Protein AF-A0AA43KWZ2-F1 (afdb_monomer_lite)

Secondary structure (DSSP, 8-state):
-PPPP----------THHHH-EEEEEEEEEPTTTTTSSEEE----TT--SPPPEEE-TTTTTSSEEEEEEEE-----TT-

Sequence (80 aa):
MSRKEQVLIITPPMFEKDLNGEHFRFLDIICPTCNGAGEVPQHGDFFGLEPADMDICQRCNGAGLLIADVVVRWKPDETV

Structure (mmCIF, N/CA/C/O backbone):
data_AF-A0AA43KWZ2-F1
#
_entry.id   AF-A0AA43KWZ2-F1
#
loop_
_atom_site.group_PDB
_atom_site.id
_atom_site.type_symbol
_atom_site.label_atom_id
_atom_site.label_alt_id
_atom_site.label_comp_id
_atom_site.label_asym_id
_atom_site.label_entity_id
_atom_site.label_seq_id
_atom_site.pdbx_PDB_ins_code
_atom_site.Cartn_x
_atom_site.Cartn_y
_atom_site.Cartn_z
_atom_site.occupancy
_atom_site.B_iso_or_equiv
_atom_site.auth_seq_id
_atom_site.auth_comp_id
_atom_site.auth_asym_id
_atom_site.auth_atom_id
_atom_site.pdbx_PDB_model_num
ATOM 1 N N . MET A 1 1 ? 8.585 14.656 59.981 1.00 45.44 1 MET A N 1
ATOM 2 C CA . MET A 1 1 ? 8.873 14.593 58.531 1.00 45.44 1 MET A CA 1
ATOM 3 C C . MET A 1 1 ? 7.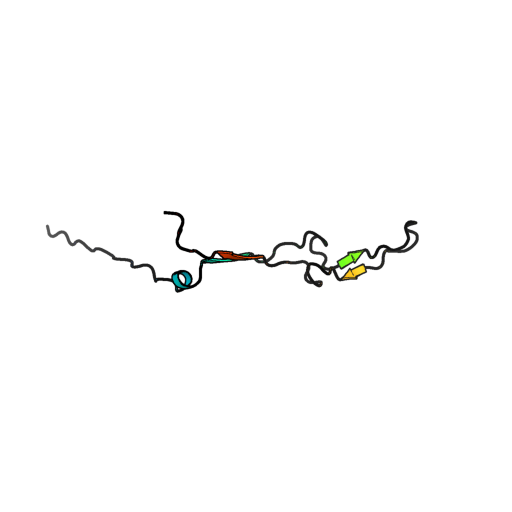552 14.485 57.787 1.00 45.44 1 MET A C 1
ATOM 5 O O . MET A 1 1 ? 6.786 13.585 58.095 1.00 45.44 1 MET A O 1
ATOM 9 N N . SER A 1 2 ? 7.240 15.432 56.900 1.00 72.12 2 SER A N 1
ATOM 10 C CA . SER A 1 2 ? 5.997 15.444 56.114 1.00 72.12 2 SER A CA 1
ATOM 11 C C . SER A 1 2 ? 6.262 14.768 54.766 1.00 72.12 2 SER A C 1
ATOM 13 O O . SER A 1 2 ? 7.149 15.204 54.036 1.00 72.12 2 SER A O 1
ATOM 15 N N . ARG A 1 3 ? 5.536 13.688 54.456 1.00 70.25 3 ARG A N 1
ATOM 16 C CA . ARG A 1 3 ? 5.554 13.039 53.137 1.00 70.25 3 ARG A CA 1
ATOM 17 C C . ARG A 1 3 ? 4.456 13.678 52.294 1.00 70.25 3 ARG A C 1
ATOM 19 O O . ARG A 1 3 ? 3.290 13.618 52.670 1.00 70.25 3 ARG A O 1
ATOM 26 N N . LYS A 1 4 ? 4.832 14.293 51.173 1.00 73.00 4 LYS A N 1
ATOM 27 C CA . LYS A 1 4 ? 3.887 14.741 50.147 1.00 73.00 4 LYS A CA 1
ATOM 28 C C . LYS A 1 4 ? 3.820 13.672 49.069 1.00 73.00 4 LYS A C 1
ATOM 30 O O . LYS A 1 4 ? 4.845 13.302 48.508 1.00 73.00 4 LYS A O 1
ATOM 35 N N . GLU A 1 5 ? 2.622 13.171 48.823 1.00 77.00 5 GLU A N 1
ATOM 36 C CA . GLU A 1 5 ? 2.338 12.222 47.756 1.00 77.00 5 GLU A CA 1
ATOM 37 C C . GLU A 1 5 ? 1.663 12.984 46.615 1.00 77.00 5 GLU A C 1
ATOM 39 O O . GLU A 1 5 ? 0.724 13.748 46.842 1.00 77.00 5 GLU A O 1
ATOM 44 N N . GLN A 1 6 ? 2.196 12.843 45.404 1.00 75.12 6 GLN A N 1
ATOM 45 C CA . GLN A 1 6 ? 1.625 13.420 44.193 1.00 75.12 6 GLN A CA 1
ATOM 46 C C . GLN A 1 6 ? 1.292 12.274 43.249 1.00 75.12 6 GLN A C 1
ATOM 48 O O . GLN A 1 6 ? 2.173 11.513 42.852 1.00 75.12 6 GLN A O 1
ATOM 53 N N . VAL A 1 7 ? 0.010 12.148 42.921 1.00 79.44 7 VAL A N 1
ATOM 54 C CA . VAL A 1 7 ? -0.495 11.146 41.986 1.00 79.44 7 VAL A CA 1
ATOM 55 C C . VAL A 1 7 ? -0.780 11.851 40.668 1.00 79.44 7 VAL A C 1
ATOM 57 O O . VAL A 1 7 ? -1.596 12.770 40.616 1.00 79.44 7 VAL A O 1
ATOM 60 N N . LEU A 1 8 ? -0.090 11.432 39.609 1.00 75.19 8 LEU A N 1
ATOM 61 C CA . LEU A 1 8 ? -0.358 11.879 38.247 1.00 75.19 8 LEU A CA 1
ATOM 62 C C . LEU A 1 8 ? -1.361 10.912 37.611 1.00 75.19 8 LEU A C 1
ATOM 64 O O . LEU A 1 8 ? -1.029 9.758 37.352 1.00 75.19 8 LEU A O 1
ATOM 68 N N . ILE A 1 9 ? -2.583 11.383 37.365 1.00 78.44 9 ILE A N 1
ATOM 69 C CA . ILE A 1 9 ? -3.609 10.608 36.662 1.00 78.44 9 ILE A CA 1
ATOM 70 C C . ILE A 1 9 ? -3.544 10.983 35.184 1.00 78.44 9 ILE A C 1
ATOM 72 O O . ILE A 1 9 ? -3.969 12.067 34.788 1.00 78.44 9 ILE A O 1
ATOM 76 N N . ILE A 1 10 ? -2.993 10.086 34.369 1.00 78.94 10 ILE A N 1
ATOM 77 C CA . ILE A 1 10 ? -2.982 10.223 32.912 1.00 78.94 10 ILE A CA 1
ATOM 78 C C . ILE A 1 10 ? -4.225 9.511 32.388 1.00 78.94 10 ILE A C 1
ATOM 80 O O . ILE A 1 10 ? -4.307 8.287 32.442 1.00 78.94 10 ILE A O 1
ATOM 84 N N . THR A 1 11 ? -5.195 10.277 31.892 1.00 71.69 11 THR A N 1
ATOM 85 C CA . THR A 1 11 ? -6.335 9.706 31.164 1.00 71.69 11 THR A CA 1
ATOM 86 C C . THR A 1 11 ? -5.971 9.709 29.682 1.00 71.69 11 THR A C 1
ATOM 88 O O . THR A 1 11 ? -5.763 10.797 29.137 1.00 71.69 11 THR A O 1
ATOM 91 N N . PRO A 1 12 ? -5.822 8.546 29.022 1.00 67.25 12 PRO A N 1
ATOM 92 C CA . PRO A 1 12 ? -5.577 8.525 27.589 1.00 67.25 12 PRO A CA 1
ATOM 93 C C . PRO A 1 12 ? -6.776 9.160 26.868 1.00 67.25 12 PRO A C 1
ATOM 95 O O . PRO A 1 12 ? -7.917 8.968 27.297 1.00 67.25 12 PRO A O 1
ATOM 98 N N . PRO A 1 13 ? -6.546 9.937 25.798 1.00 64.81 13 PRO A N 1
ATOM 99 C CA . PRO A 1 13 ? -7.646 10.469 25.011 1.00 64.81 13 PRO A CA 1
ATOM 100 C C . PRO A 1 13 ? -8.463 9.299 24.452 1.00 64.81 13 PRO A C 1
ATOM 102 O O . PRO A 1 13 ? -7.897 8.368 23.880 1.00 64.81 13 PRO A O 1
ATOM 105 N N . MET A 1 14 ? -9.787 9.340 24.625 1.00 55.38 14 MET A N 1
ATOM 106 C CA . MET A 1 14 ? -10.672 8.443 23.885 1.00 55.38 14 MET A CA 1
ATOM 107 C C . MET A 1 14 ? -10.547 8.811 22.409 1.00 55.38 14 MET A C 1
ATOM 109 O O . MET A 1 14 ? -10.893 9.924 22.008 1.00 55.38 14 MET A O 1
ATOM 113 N N . PHE A 1 15 ? -9.977 7.912 21.615 1.00 56.16 15 PHE A N 1
ATOM 114 C CA . PHE A 1 15 ? -9.876 8.112 20.181 1.00 56.16 15 PHE A CA 1
ATOM 115 C C . PHE A 1 15 ? -11.238 7.784 19.565 1.00 56.16 15 PHE A C 1
ATOM 117 O O . PHE A 1 15 ? -11.798 6.726 19.825 1.00 56.16 15 PHE A O 1
ATOM 124 N N . GLU A 1 16 ? -11.747 8.637 18.674 1.00 54.47 16 GLU A N 1
ATOM 125 C CA . GLU A 1 16 ? -12.982 8.387 17.900 1.00 54.47 16 GLU A CA 1
ATOM 126 C C . GLU A 1 16 ? -12.959 7.066 17.090 1.00 54.47 16 GLU A C 1
ATOM 128 O O . GLU A 1 16 ? -13.978 6.655 16.533 1.00 54.47 16 GLU A O 1
ATOM 133 N N . LYS A 1 17 ? -11.811 6.366 17.056 1.00 51.84 17 LYS A N 1
ATOM 134 C CA . LYS A 1 17 ? -11.646 4.993 16.553 1.00 51.84 17 LYS A CA 1
ATOM 135 C C . LYS A 1 17 ? -12.625 3.989 17.172 1.00 51.84 17 LYS A C 1
ATOM 137 O O . LYS A 1 17 ? -12.946 2.998 16.519 1.00 51.84 17 LYS A O 1
ATOM 142 N N . ASP A 1 18 ? -13.159 4.265 18.356 1.00 52.03 18 ASP A N 1
ATOM 143 C CA . ASP A 1 18 ? -14.064 3.339 19.043 1.00 52.03 18 ASP A CA 1
ATOM 144 C C . ASP A 1 18 ? -15.476 3.282 18.424 1.00 52.03 18 ASP A C 1
ATOM 146 O O . ASP A 1 18 ? -16.230 2.351 18.701 1.00 52.03 18 ASP A O 1
ATOM 150 N N . LEU A 1 19 ? -15.844 4.225 17.543 1.00 54.28 19 LEU A N 1
ATOM 151 C CA . LEU A 1 19 ? -17.187 4.274 16.940 1.00 54.28 19 LEU A CA 1
ATOM 152 C C . LEU A 1 19 ? -17.284 3.631 15.545 1.00 54.28 19 LEU A C 1
ATOM 154 O O . LEU A 1 19 ? -18.377 3.237 15.147 1.00 54.28 19 LEU A O 1
ATOM 158 N N . ASN A 1 20 ? -16.175 3.499 14.803 1.00 58.97 20 ASN A N 1
ATOM 159 C CA . ASN A 1 20 ? -16.185 3.036 13.400 1.00 58.97 20 ASN A CA 1
ATOM 160 C C . ASN A 1 20 ? -15.186 1.909 13.081 1.00 58.97 20 ASN A C 1
ATOM 162 O O . ASN A 1 20 ? -15.090 1.485 11.923 1.00 58.97 20 ASN A O 1
ATOM 166 N N . GLY A 1 21 ? -14.485 1.394 14.093 1.00 67.25 21 GLY A N 1
ATOM 167 C CA . GLY A 1 21 ? -13.500 0.332 13.932 1.00 67.25 21 GLY A CA 1
ATOM 168 C C . GLY A 1 21 ? -12.060 0.834 13.812 1.00 67.25 21 GLY A C 1
ATOM 169 O O . GLY A 1 21 ? -11.787 2.028 13.672 1.00 67.25 21 GLY A O 1
ATOM 170 N N . GLU A 1 22 ? -11.112 -0.096 13.878 1.00 82.25 22 GLU A N 1
ATOM 171 C CA . GLU A 1 22 ? -9.692 0.224 13.792 1.00 82.25 22 GLU A CA 1
ATOM 172 C C . GLU A 1 22 ? -9.280 0.406 12.331 1.00 82.25 22 GLU A C 1
ATOM 174 O O . GLU A 1 22 ? -9.490 -0.463 11.485 1.00 82.25 22 GLU A O 1
ATOM 179 N N . HIS A 1 23 ? -8.667 1.550 12.034 1.00 84.50 23 HIS A N 1
ATOM 180 C CA . HIS A 1 23 ? -8.106 1.848 10.721 1.00 84.50 23 HIS A CA 1
ATOM 181 C C . HIS A 1 23 ? -6.579 1.782 10.765 1.00 84.50 23 HIS A C 1
ATOM 183 O O . HIS A 1 23 ? -5.947 2.471 11.582 1.00 84.50 23 HIS A O 1
ATOM 189 N N . PHE A 1 24 ? -6.004 0.970 9.877 1.00 84.75 24 PHE A N 1
ATOM 190 C CA . PHE A 1 24 ? -4.567 0.805 9.683 1.00 84.75 24 PHE A CA 1
ATOM 191 C C . PHE A 1 24 ? -4.200 1.109 8.233 1.00 84.75 24 PHE A C 1
ATOM 193 O O . PHE A 1 24 ? -4.836 0.620 7.300 1.00 84.75 24 PHE A O 1
ATOM 200 N N . ARG A 1 25 ? -3.138 1.894 8.046 1.00 89.81 25 ARG A N 1
ATOM 201 C CA . ARG A 1 25 ? -2.547 2.159 6.735 1.00 89.81 25 ARG A CA 1
ATOM 202 C C . ARG A 1 25 ? -1.089 1.750 6.739 1.00 89.81 25 ARG A C 1
ATOM 204 O O . ARG A 1 25 ? -0.322 2.220 7.576 1.00 89.81 25 ARG A O 1
ATOM 211 N N . PHE A 1 26 ? -0.722 0.917 5.777 1.00 91.12 26 PHE A N 1
ATOM 212 C CA . PHE A 1 26 ? 0.658 0.535 5.513 1.00 91.12 26 PHE A CA 1
ATOM 213 C C . PHE A 1 26 ? 1.063 1.150 4.177 1.00 91.12 26 PHE A C 1
ATOM 215 O O . PHE A 1 26 ? 0.452 0.862 3.146 1.00 91.12 26 PHE A O 1
ATOM 222 N N . LEU A 1 27 ? 2.039 2.051 4.229 1.00 92.00 27 LEU A N 1
ATOM 223 C CA . LEU A 1 27 ? 2.536 2.808 3.084 1.00 92.00 27 LEU A CA 1
ATOM 224 C C . LEU A 1 27 ? 3.791 2.146 2.507 1.00 92.00 27 LEU A C 1
ATOM 226 O O . LEU A 1 27 ? 4.353 1.237 3.117 1.00 92.00 27 LEU A O 1
ATOM 230 N N . ASP A 1 28 ? 4.217 2.628 1.341 1.00 94.50 28 ASP A N 1
ATOM 231 C CA . ASP A 1 28 ? 5.505 2.301 0.718 1.00 94.50 28 ASP A CA 1
ATOM 232 C C . ASP A 1 28 ? 5.742 0.800 0.485 1.00 94.50 28 ASP A C 1
ATOM 234 O O . ASP A 1 28 ? 6.873 0.311 0.486 1.00 94.50 28 ASP A O 1
ATOM 238 N N . ILE A 1 29 ? 4.667 0.043 0.246 1.00 95.88 29 ILE A N 1
ATOM 239 C CA . ILE A 1 29 ? 4.771 -1.379 -0.077 1.00 95.88 29 ILE A CA 1
ATOM 240 C C . ILE A 1 29 ? 5.226 -1.503 -1.528 1.00 95.88 29 ILE A C 1
ATOM 242 O O . ILE A 1 29 ? 4.512 -1.099 -2.443 1.00 95.88 29 ILE A O 1
ATOM 246 N N . ILE A 1 30 ? 6.393 -2.100 -1.758 1.00 97.00 30 ILE A N 1
ATOM 247 C CA . ILE A 1 30 ? 6.901 -2.339 -3.113 1.00 97.00 30 ILE A CA 1
ATOM 248 C C . ILE A 1 30 ? 5.904 -3.206 -3.886 1.00 97.00 30 ILE A C 1
ATOM 250 O O . ILE A 1 30 ? 5.498 -4.276 -3.426 1.00 97.00 30 ILE A O 1
ATOM 254 N N . CYS A 1 31 ? 5.506 -2.750 -5.076 1.00 96.94 31 CYS A N 1
ATOM 255 C CA . CYS A 1 31 ? 4.595 -3.501 -5.926 1.00 96.94 31 CYS A CA 1
ATOM 256 C C . CYS A 1 31 ? 5.274 -4.801 -6.382 1.00 96.94 31 CYS A C 1
ATOM 258 O O . CYS A 1 31 ? 6.260 -4.735 -7.117 1.00 96.94 31 CYS A O 1
ATOM 260 N N . PRO A 1 32 ? 4.745 -5.986 -6.030 1.00 95.62 32 PRO A N 1
ATOM 261 C CA . PRO A 1 32 ? 5.406 -7.256 -6.337 1.00 95.62 32 PRO A CA 1
ATOM 262 C C . PRO A 1 32 ? 5.288 -7.652 -7.816 1.00 95.62 32 PRO A C 1
ATOM 264 O O . PRO A 1 32 ? 5.912 -8.610 -8.248 1.00 95.62 32 PRO A O 1
ATOM 267 N N . THR A 1 33 ? 4.464 -6.947 -8.600 1.00 94.19 33 THR A N 1
ATOM 268 C CA . THR A 1 33 ? 4.292 -7.222 -10.034 1.00 94.19 33 THR A CA 1
ATOM 269 C C . THR A 1 33 ? 5.384 -6.567 -10.878 1.00 94.19 33 THR A C 1
ATOM 271 O O . THR A 1 33 ? 5.875 -7.193 -11.807 1.00 94.19 33 THR A O 1
ATOM 274 N N . CYS A 1 34 ? 5.788 -5.338 -10.547 1.00 95.12 34 CYS A N 1
ATOM 275 C CA . CYS A 1 34 ? 6.868 -4.626 -11.243 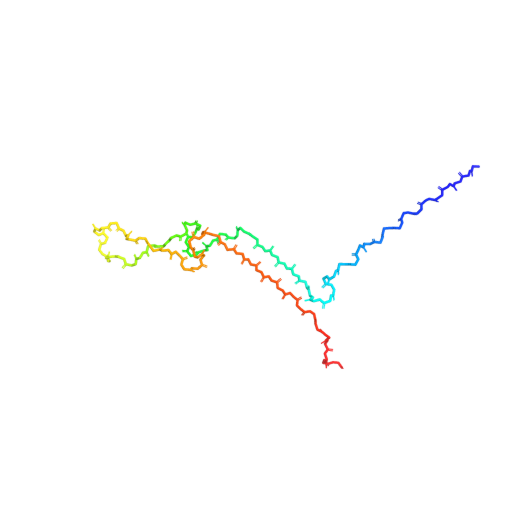1.00 95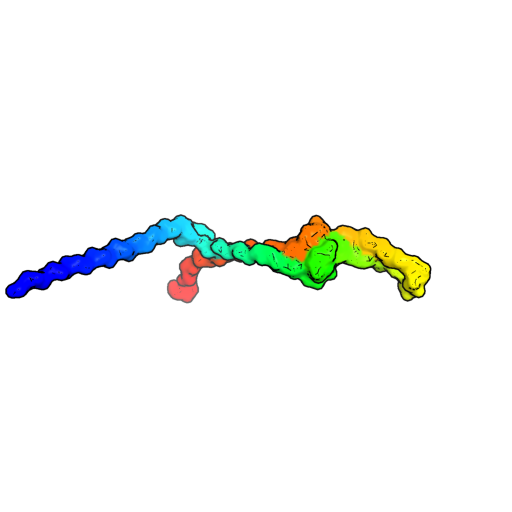.12 34 CYS A CA 1
ATOM 276 C C . CYS A 1 34 ? 8.136 -4.464 -10.393 1.00 95.12 34 CYS A C 1
ATOM 278 O O . CYS A 1 34 ? 9.062 -3.776 -10.804 1.00 95.12 34 CYS A O 1
ATOM 280 N N . ASN A 1 35 ? 8.172 -5.040 -9.187 1.00 95.31 35 ASN A N 1
ATOM 281 C CA . ASN A 1 35 ? 9.272 -4.914 -8.224 1.00 95.31 35 ASN A CA 1
ATOM 282 C C . ASN A 1 35 ? 9.716 -3.461 -7.970 1.00 95.31 35 ASN A C 1
ATOM 284 O O . ASN A 1 35 ? 10.896 -3.189 -7.777 1.00 95.31 35 ASN A O 1
ATOM 288 N N . GLY A 1 36 ? 8.770 -2.518 -7.983 1.00 96.19 36 GLY A N 1
ATOM 289 C CA . GLY A 1 36 ? 9.056 -1.095 -7.781 1.00 96.19 36 GLY A CA 1
ATOM 290 C C . GLY A 1 36 ? 9.367 -0.296 -9.047 1.00 96.19 36 GLY A C 1
ATOM 291 O O . GLY A 1 36 ? 9.417 0.925 -8.963 1.00 96.19 36 GLY A O 1
ATOM 292 N N . ALA A 1 37 ? 9.504 -0.933 -10.214 1.00 95.25 37 ALA A N 1
ATOM 293 C CA . ALA A 1 37 ? 9.849 -0.237 -11.459 1.00 95.25 37 ALA A CA 1
ATOM 294 C C . ALA A 1 37 ? 8.714 0.643 -12.015 1.00 95.25 37 ALA A C 1
ATOM 296 O O . ALA A 1 37 ? 8.966 1.584 -12.753 1.00 95.25 37 ALA A O 1
ATOM 297 N N . GLY A 1 38 ? 7.455 0.337 -11.684 1.00 96.00 38 GLY A N 1
ATOM 298 C CA . GLY A 1 38 ? 6.283 1.036 -12.236 1.00 96.00 38 GLY A CA 1
ATOM 299 C C . GLY A 1 38 ? 5.861 0.555 -13.630 1.00 96.00 38 GLY A C 1
ATOM 300 O O . GLY A 1 38 ? 4.726 0.778 -14.036 1.00 96.00 38 GLY A O 1
ATOM 301 N N . GLU A 1 39 ? 6.700 -0.218 -14.303 1.00 94.94 39 GLU A N 1
ATOM 302 C CA . GLU A 1 39 ? 6.478 -0.766 -15.640 1.00 94.94 39 GLU A CA 1
ATOM 303 C C . GLU A 1 39 ? 6.728 -2.279 -15.670 1.00 94.94 39 GLU A C 1
ATOM 305 O O . GLU A 1 39 ? 7.376 -2.838 -14.780 1.00 94.94 39 GLU A O 1
ATOM 310 N N . VAL A 1 40 ? 6.155 -2.956 -16.659 1.00 91.81 40 VAL A N 1
ATOM 311 C CA . VAL A 1 40 ? 6.338 -4.387 -16.918 1.00 91.81 40 VAL A CA 1
ATOM 312 C C . VAL A 1 40 ? 6.598 -4.600 -18.407 1.00 91.81 40 VAL A C 1
ATOM 314 O O . VAL A 1 40 ? 6.007 -3.889 -19.216 1.00 91.81 40 VAL A O 1
ATOM 317 N N . PRO A 1 41 ? 7.436 -5.574 -18.794 1.00 87.44 41 PRO A N 1
ATOM 318 C CA . PRO A 1 41 ? 7.611 -5.902 -20.200 1.00 87.44 41 PRO A CA 1
ATOM 319 C C . PRO A 1 41 ? 6.268 -6.315 -20.804 1.00 87.44 41 PRO A C 1
ATOM 321 O O . PRO A 1 41 ? 5.602 -7.230 -20.301 1.00 87.44 41 PRO A O 1
ATOM 324 N N . GLN A 1 42 ? 5.880 -5.653 -21.886 1.00 82.94 42 GLN A N 1
ATOM 325 C CA . GLN A 1 42 ? 4.858 -6.154 -22.784 1.00 82.94 42 GLN A CA 1
ATOM 326 C C . GLN A 1 42 ? 5.369 -7.492 -23.341 1.00 82.94 42 GLN A C 1
ATOM 328 O O . GLN A 1 42 ? 6.574 -7.679 -23.524 1.00 82.94 42 GLN A O 1
ATOM 333 N N . HIS A 1 43 ? 4.486 -8.472 -23.548 1.00 67.12 43 HIS A N 1
ATOM 334 C CA . HIS A 1 43 ? 4.865 -9.724 -24.216 1.00 67.12 43 HIS A CA 1
ATOM 335 C C . HIS A 1 43 ? 5.217 -9.416 -25.687 1.00 67.12 43 HIS A C 1
ATOM 337 O O . HIS A 1 43 ? 4.385 -9.579 -26.574 1.00 67.12 43 HIS A O 1
ATOM 343 N N . GLY A 1 44 ? 6.430 -8.914 -25.918 1.00 63.12 44 GLY A N 1
ATOM 344 C CA . GLY A 1 44 ? 7.052 -8.700 -27.221 1.00 63.12 44 GLY A CA 1
ATOM 345 C C . GLY A 1 44 ? 7.894 -9.909 -27.624 1.00 63.12 44 GLY A C 1
ATOM 346 O O . GLY A 1 44 ? 8.354 -10.657 -26.762 1.00 63.12 44 GLY A O 1
ATOM 347 N N . ASP A 1 45 ? 8.016 -10.110 -28.938 1.00 54.66 45 ASP A N 1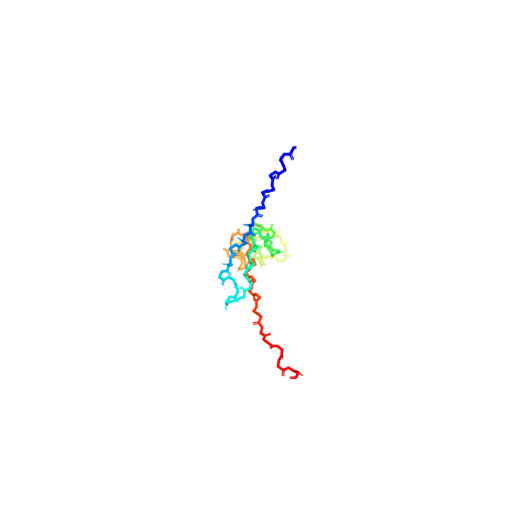
ATOM 348 C CA . ASP A 1 45 ? 8.435 -11.329 -29.640 1.00 54.66 45 ASP A CA 1
ATOM 349 C C . ASP A 1 45 ? 9.232 -12.368 -28.833 1.00 54.66 45 ASP A C 1
ATOM 351 O O . ASP A 1 45 ? 10.348 -12.139 -28.366 1.00 54.66 45 ASP A O 1
ATOM 355 N N . PHE A 1 46 ? 8.691 -13.592 -28.810 1.00 56.91 46 PHE A N 1
ATOM 356 C CA . PHE A 1 46 ? 9.240 -14.802 -28.176 1.00 56.91 46 PHE A CA 1
ATOM 357 C C . PHE A 1 46 ? 10.706 -15.115 -28.556 1.00 56.91 46 PHE A C 1
ATOM 359 O O . PHE A 1 46 ? 11.362 -15.928 -27.908 1.00 56.91 46 PHE A O 1
ATOM 366 N N . PHE A 1 47 ? 11.223 -14.480 -29.611 1.00 67.69 47 PHE A N 1
ATOM 367 C CA . PHE A 1 47 ? 12.571 -14.660 -30.139 1.00 67.69 47 PHE A CA 1
ATOM 368 C C . PHE A 1 47 ? 13.616 -13.684 -29.569 1.00 67.69 47 PHE A C 1
ATOM 370 O O . PHE A 1 47 ? 14.800 -13.880 -29.839 1.00 67.69 47 PHE A O 1
ATOM 377 N N . GLY A 1 48 ? 13.223 -12.665 -28.789 1.00 63.66 48 GLY A N 1
ATOM 378 C CA . GLY A 1 48 ? 14.158 -11.735 -28.131 1.00 63.66 48 GLY A CA 1
ATOM 379 C C . GLY A 1 48 ? 15.030 -10.923 -29.098 1.00 63.66 48 GLY A C 1
ATOM 380 O O . GLY A 1 48 ? 16.148 -10.546 -28.755 1.00 63.66 48 GLY A O 1
ATOM 381 N N . LEU A 1 49 ? 14.545 -10.718 -30.326 1.00 68.50 49 LEU A N 1
ATOM 382 C CA . LEU A 1 49 ? 15.280 -10.042 -31.399 1.00 68.50 49 LEU A CA 1
ATOM 383 C C . LEU A 1 49 ? 15.250 -8.513 -31.262 1.00 68.50 49 LEU A C 1
ATOM 385 O O . LEU A 1 49 ? 16.118 -7.842 -31.817 1.00 68.50 49 LEU A O 1
ATOM 389 N N . GLU A 1 50 ? 14.305 -7.976 -30.490 1.00 67.31 50 GLU A N 1
ATOM 390 C CA . GLU A 1 50 ? 14.155 -6.550 -30.203 1.00 67.31 50 GLU A CA 1
ATOM 391 C C . GLU A 1 50 ? 13.998 -6.325 -28.688 1.00 67.31 50 GLU A C 1
ATOM 393 O O . GLU A 1 50 ? 13.543 -7.230 -27.975 1.00 67.31 50 GLU A O 1
ATOM 398 N N . PRO A 1 51 ? 14.419 -5.158 -28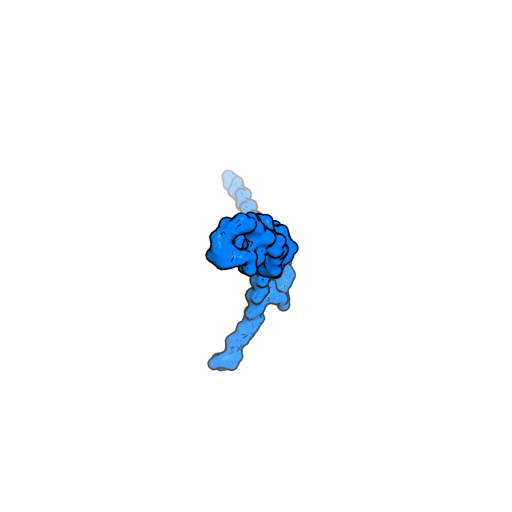.156 1.00 70.19 51 PRO A N 1
ATOM 399 C CA . PRO A 1 51 ? 14.144 -4.803 -26.768 1.00 70.19 51 PRO A CA 1
ATOM 400 C C . PRO A 1 51 ? 12.635 -4.844 -26.511 1.00 70.19 51 PRO A C 1
ATOM 402 O O . PRO A 1 51 ? 11.857 -4.345 -27.316 1.00 70.19 51 PRO A O 1
ATOM 405 N N . ALA A 1 52 ? 12.230 -5.453 -25.394 1.00 75.19 52 ALA A N 1
ATOM 406 C CA . ALA A 1 52 ? 10.821 -5.562 -25.046 1.00 75.19 52 ALA A CA 1
ATOM 407 C C . ALA A 1 52 ? 10.231 -4.170 -24.799 1.00 75.19 52 ALA A C 1
ATOM 409 O O . ALA A 1 52 ? 10.7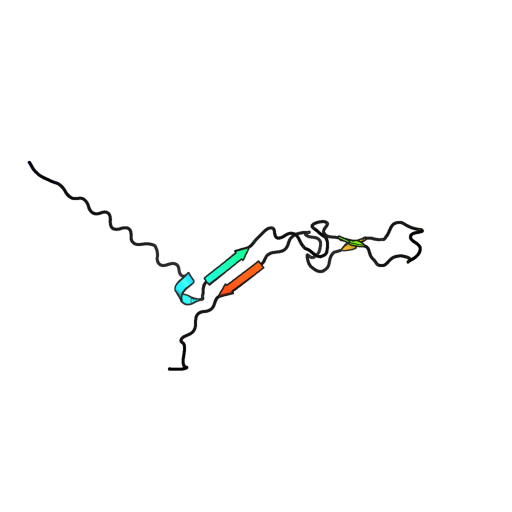61 -3.406 -23.986 1.00 75.19 52 ALA A O 1
ATOM 410 N N . ASP A 1 53 ? 9.122 -3.871 -25.471 1.00 85.56 53 ASP A N 1
ATOM 411 C CA . ASP A 1 53 ? 8.319 -2.699 -25.154 1.00 85.56 53 ASP A CA 1
ATOM 412 C C . ASP A 1 53 ? 7.848 -2.779 -23.697 1.00 85.56 53 ASP A C 1
ATOM 414 O O . ASP A 1 53 ? 7.519 -3.853 -23.187 1.00 85.56 53 ASP A O 1
ATOM 418 N N . MET A 1 54 ? 7.847 -1.644 -23.003 1.00 89.31 54 MET A N 1
ATOM 419 C CA . MET A 1 54 ? 7.471 -1.562 -21.593 1.00 89.31 54 MET A CA 1
ATOM 420 C C . MET A 1 54 ? 6.065 -0.977 -21.467 1.00 89.31 54 MET A C 1
ATOM 422 O O . MET A 1 54 ? 5.786 0.109 -21.972 1.00 89.31 54 MET A O 1
ATOM 426 N N . ASP A 1 55 ? 5.192 -1.681 -20.754 1.00 92.62 55 ASP A N 1
ATOM 427 C CA . ASP A 1 55 ? 3.845 -1.231 -20.416 1.00 92.62 55 ASP A CA 1
ATOM 428 C C . ASP A 1 55 ? 3.775 -0.737 -18.970 1.00 92.62 55 ASP A C 1
ATOM 430 O O . ASP A 1 55 ? 4.429 -1.258 -18.063 1.00 92.62 55 ASP A O 1
ATOM 434 N N . ILE A 1 56 ? 2.897 0.236 -18.714 1.00 96.00 56 ILE A N 1
ATOM 435 C CA . ILE A 1 56 ? 2.624 0.707 -17.352 1.00 96.00 56 ILE A CA 1
ATOM 436 C C . ILE A 1 56 ? 2.061 -0.450 -16.518 1.00 96.00 56 ILE A C 1
ATOM 438 O O . ILE A 1 56 ? 1.057 -1.077 -16.877 1.00 96.00 56 ILE A O 1
ATOM 442 N N . CYS A 1 57 ? 2.666 -0.695 -15.352 1.00 95.38 57 CYS A N 1
ATOM 443 C CA . CYS A 1 57 ? 2.199 -1.709 -14.418 1.00 95.38 57 CYS A CA 1
ATOM 444 C C . CYS A 1 57 ? 0.809 -1.334 -13.900 1.00 95.38 57 CYS A C 1
ATOM 446 O O . CYS A 1 57 ? 0.661 -0.450 -13.056 1.00 95.38 57 CYS A O 1
ATOM 448 N N . GLN A 1 58 ? -0.209 -2.061 -14.356 1.00 95.62 58 GLN A N 1
ATOM 449 C CA . GLN A 1 58 ? -1.610 -1.805 -14.007 1.00 95.62 58 GLN A CA 1
ATOM 450 C C . GLN A 1 58 ? -1.894 -1.972 -12.508 1.00 95.62 58 GLN A C 1
ATOM 452 O O . GLN A 1 58 ? -2.793 -1.336 -11.967 1.00 95.62 58 GLN A O 1
ATOM 457 N N . ARG A 1 59 ? -1.109 -2.798 -11.802 1.00 95.06 59 ARG A N 1
ATOM 458 C CA . ARG A 1 59 ? -1.318 -3.063 -10.371 1.00 95.06 59 ARG A CA 1
ATOM 459 C C . ARG A 1 59 ? -1.001 -1.860 -9.484 1.00 95.06 59 ARG A C 1
ATOM 461 O O . ARG A 1 59 ? -1.733 -1.613 -8.534 1.00 95.06 59 ARG A O 1
ATOM 468 N N . CYS A 1 60 ? 0.095 -1.152 -9.757 1.00 96.50 60 CYS A N 1
ATOM 469 C CA . CYS A 1 60 ? 0.467 0.072 -9.033 1.00 96.50 60 CYS A CA 1
ATOM 470 C C . CYS A 1 60 ? 0.211 1.344 -9.847 1.00 96.50 60 CYS A C 1
ATOM 472 O O . CYS A 1 60 ? 0.597 2.425 -9.415 1.00 96.50 60 CYS A O 1
ATOM 474 N N . ASN A 1 61 ? -0.407 1.216 -11.024 1.00 96.00 61 ASN A N 1
ATOM 475 C CA . ASN A 1 61 ? -0.666 2.303 -11.962 1.00 96.00 61 ASN A CA 1
ATOM 476 C C . ASN A 1 61 ? 0.575 3.185 -12.218 1.00 96.00 61 ASN A C 1
ATOM 478 O O . ASN A 1 61 ? 0.509 4.408 -12.129 1.00 96.00 61 ASN A O 1
ATOM 482 N N . GLY A 1 62 ? 1.736 2.564 -12.445 1.00 96.38 62 GLY A N 1
ATOM 483 C CA . GLY A 1 62 ? 2.989 3.289 -12.690 1.00 96.38 62 GLY A CA 1
ATOM 484 C C . GLY A 1 62 ? 3.745 3.769 -11.448 1.00 96.38 62 GLY A C 1
ATOM 485 O O . GLY A 1 62 ? 4.909 4.132 -11.560 1.00 96.38 62 GLY A O 1
ATOM 486 N N . ALA A 1 63 ? 3.148 3.736 -10.254 1.00 97.19 63 ALA A N 1
ATOM 487 C CA . ALA A 1 63 ? 3.761 4.325 -9.059 1.00 97.19 63 ALA A CA 1
ATOM 488 C C . ALA A 1 63 ? 4.919 3.503 -8.462 1.00 97.19 63 ALA A C 1
ATOM 490 O O . ALA A 1 63 ? 5.647 3.996 -7.607 1.00 97.19 63 ALA A O 1
ATOM 491 N N . GLY A 1 64 ? 5.038 2.218 -8.812 1.00 96.81 64 GLY A N 1
ATOM 492 C CA . GLY A 1 64 ? 6.003 1.289 -8.201 1.00 96.81 64 GLY A CA 1
ATOM 493 C C . GLY A 1 64 ? 5.663 0.865 -6.761 1.00 96.81 64 GLY A C 1
ATOM 494 O O . GLY A 1 64 ? 6.098 -0.196 -6.315 1.00 96.81 64 GLY A O 1
ATOM 495 N N . LEU A 1 65 ? 4.818 1.622 -6.064 1.00 97.19 65 LEU A N 1
ATOM 496 C CA . LEU A 1 65 ? 4.419 1.400 -4.676 1.00 97.19 65 LEU A CA 1
ATOM 497 C C . LEU A 1 65 ? 2.912 1.142 -4.551 1.00 97.19 65 LEU A C 1
ATOM 499 O O . LEU A 1 65 ? 2.116 1.513 -5.414 1.00 97.19 65 LEU A O 1
ATOM 503 N N . LEU A 1 66 ? 2.531 0.487 -3.460 1.00 96.62 66 LEU A N 1
ATOM 504 C CA . LEU A 1 66 ? 1.167 0.161 -3.069 1.00 96.62 66 LEU A CA 1
ATOM 505 C C . LEU A 1 66 ? 0.913 0.630 -1.634 1.00 96.62 66 LEU A C 1
ATOM 507 O O . LEU A 1 66 ? 1.832 0.761 -0.824 1.00 96.62 66 LEU A O 1
ATOM 511 N N . ILE A 1 67 ? -0.363 0.834 -1.320 1.00 95.62 67 ILE A N 1
ATOM 512 C CA . ILE A 1 67 ? -0.845 1.116 0.032 1.00 95.62 67 ILE A CA 1
ATOM 513 C C . ILE A 1 67 ? -1.798 -0.007 0.425 1.00 95.62 67 ILE A C 1
ATOM 515 O O . ILE A 1 67 ? -2.706 -0.338 -0.340 1.00 95.62 67 ILE A O 1
ATOM 519 N N . ALA A 1 68 ? -1.614 -0.577 1.615 1.00 92.69 68 ALA A N 1
ATOM 520 C CA . ALA A 1 68 ? -2.623 -1.438 2.221 1.00 92.69 68 ALA A CA 1
ATOM 521 C C . ALA A 1 68 ? -3.468 -0.606 3.191 1.00 92.69 68 ALA A C 1
ATOM 523 O O . ALA A 1 68 ? -2.957 -0.082 4.182 1.00 92.69 68 ALA A O 1
ATOM 524 N N . ASP A 1 69 ? -4.755 -0.482 2.880 1.00 91.88 69 ASP A N 1
ATOM 525 C CA . ASP A 1 69 ? -5.751 0.204 3.701 1.00 91.88 69 ASP A CA 1
ATOM 526 C C . ASP A 1 69 ? -6.656 -0.862 4.349 1.00 91.88 69 ASP A C 1
ATOM 528 O O . ASP A 1 69 ? -7.397 -1.564 3.657 1.00 91.88 69 ASP A O 1
ATOM 532 N N . VAL A 1 70 ? -6.512 -1.057 5.666 1.00 89.81 70 VAL A N 1
ATOM 533 C CA . VAL A 1 70 ? -7.183 -2.114 6.437 1.00 89.81 70 VAL A CA 1
ATOM 534 C C . VAL A 1 70 ? -8.140 -1.488 7.442 1.00 89.81 70 VAL A C 1
ATOM 536 O O . VAL A 1 70 ? -7.736 -0.699 8.297 1.00 89.81 70 VAL A O 1
ATOM 539 N N . VAL A 1 71 ? -9.408 -1.894 7.372 1.00 86.94 71 VAL A N 1
ATOM 540 C CA . VAL A 1 71 ? -10.466 -1.451 8.285 1.00 86.94 71 VAL A CA 1
ATOM 541 C C . VAL A 1 71 ? -11.009 -2.659 9.044 1.00 86.94 71 VAL A C 1
ATOM 543 O O . VAL A 1 71 ? -11.654 -3.528 8.456 1.00 86.94 71 VAL A O 1
ATOM 546 N N . VAL A 1 72 ? -10.772 -2.706 10.353 1.00 85.31 72 VAL A N 1
ATOM 547 C CA . VAL A 1 72 ? -11.309 -3.729 11.258 1.00 85.31 72 VAL A CA 1
ATOM 548 C C . VAL A 1 72 ? -12.590 -3.200 11.879 1.00 85.31 72 VAL A C 1
ATOM 550 O O . VAL A 1 72 ? -12.569 -2.196 12.581 1.00 85.31 72 VAL A O 1
ATOM 553 N N . ARG A 1 73 ? -13.715 -3.875 11.639 1.00 84.12 73 ARG A N 1
ATOM 554 C CA . ARG A 1 73 ? -15.009 -3.511 12.229 1.00 84.12 73 ARG A CA 1
ATOM 555 C C . ARG A 1 73 ? -15.397 -4.530 13.286 1.00 84.12 73 ARG A C 1
ATOM 557 O O . ARG A 1 73 ? -15.582 -5.702 12.966 1.00 84.12 73 ARG A O 1
ATOM 564 N N . TRP A 1 74 ? -15.568 -4.066 14.514 1.00 79.94 74 TRP A N 1
ATOM 565 C CA . TRP A 1 74 ? -16.070 -4.879 15.613 1.00 79.94 74 TRP A CA 1
ATOM 566 C C . TRP A 1 74 ? -17.597 -4.939 15.557 1.00 79.94 74 TRP A C 1
ATOM 568 O O . TRP A 1 74 ? -18.258 -3.934 15.289 1.00 79.94 74 TRP A O 1
ATOM 578 N N . LYS A 1 75 ? -18.160 -6.123 15.783 1.00 80.94 75 LYS A N 1
ATOM 579 C CA . LYS A 1 75 ? -19.602 -6.339 15.929 1.00 80.94 75 LYS A CA 1
ATOM 580 C C . LYS A 1 75 ? -19.842 -7.222 17.154 1.00 80.94 75 LYS A C 1
ATOM 582 O O . LYS A 1 75 ? -18.981 -8.056 17.437 1.00 80.94 75 LYS A O 1
ATOM 587 N N . PRO A 1 76 ? -20.964 -7.047 17.870 1.00 82.06 76 PRO A N 1
ATOM 588 C CA . PRO A 1 76 ? -21.361 -7.978 18.918 1.00 82.06 76 PRO A CA 1
ATOM 589 C C . PRO A 1 76 ? -21.446 -9.405 18.375 1.00 82.06 76 PRO A C 1
ATOM 591 O O . PRO A 1 76 ? -21.861 -9.615 17.234 1.00 82.06 76 PRO A O 1
ATOM 594 N N . ASP A 1 77 ? -21.052 -10.372 19.197 1.00 88.75 77 ASP A N 1
ATOM 595 C CA . ASP A 1 77 ? -21.276 -11.781 18.904 1.00 88.75 77 ASP A CA 1
ATOM 596 C C . ASP A 1 77 ? -22.708 -12.142 19.320 1.00 88.75 77 ASP A C 1
ATOM 598 O O . ASP A 1 77 ? -23.016 -12.237 20.506 1.00 88.75 77 ASP A O 1
ATOM 602 N N . GLU A 1 78 ? -23.601 -12.270 18.339 1.00 86.06 78 GLU A N 1
ATOM 603 C CA . GLU A 1 78 ? -25.018 -12.603 18.545 1.00 86.06 78 GLU A CA 1
ATOM 604 C C . GLU A 1 78 ? -25.258 -14.124 18.652 1.00 86.06 78 GLU A C 1
ATOM 606 O O . GLU A 1 78 ? -26.402 -14.571 18.606 1.00 86.06 78 GLU A O 1
ATOM 611 N N . THR A 1 79 ? -24.202 -14.943 18.762 1.00 77.56 79 THR A N 1
ATOM 612 C CA . THR A 1 79 ? -24.321 -16.412 18.850 1.00 77.56 79 THR A CA 1
ATOM 613 C C . THR A 1 79 ? -24.514 -16.957 20.272 1.00 77.56 79 THR A C 1
ATOM 615 O O . THR A 1 79 ? -24.568 -18.179 20.442 1.00 77.56 79 THR A O 1
ATOM 618 N N . VAL A 1 80 ? -24.652 -16.081 21.278 1.00 54.22 80 VAL A N 1
ATOM 619 C CA . VAL A 1 80 ? -24.867 -16.434 22.698 1.00 54.22 80 VAL A CA 1
ATOM 620 C C . VAL A 1 80 ? -26.310 -16.202 23.129 1.00 54.22 80 VAL A C 1
ATOM 622 O O . VAL A 1 80 ? -26.820 -15.082 22.906 1.00 54.22 80 VAL A O 1
#

Radius of gyration: 26.15 Å; chains: 1; bounding box: 40×32×90 Å

Foldseek 3Di:
DDDDDDDDDDDPDDDPCVPFADKDKDWFAFDPQCRLQQWDFDPPDPVPPDPTDIHGDPVCRSRRIDMDIDGGDDDDDPVD

pLDDT: mean 80.86, std 14.68, range [45.44, 97.19]